Protein AF-A0A1F7JD86-F1 (afdb_monomer_lite)

Radius of gyration: 12.56 Å; chains: 1; bounding box: 31×16×33 Å

Structure (mmCIF, N/CA/C/O backbone):
data_AF-A0A1F7JD86-F1
#
_entry.id   AF-A0A1F7JD86-F1
#
loop_
_atom_site.group_PDB
_atom_site.id
_atom_site.type_symbol
_atom_site.label_atom_id
_atom_site.label_alt_id
_atom_site.label_comp_id
_atom_site.label_asym_id
_atom_site.label_entity_id
_atom_site.label_seq_id
_atom_site.pdbx_PDB_ins_code
_atom_site.Cartn_x
_atom_site.Cartn_y
_atom_site.Cartn_z
_atom_site.occupancy
_atom_site.B_iso_or_equiv
_atom_site.auth_seq_id
_atom_site.auth_comp_id
_atom_site.auth_asym_id
_atom_site.auth_atom_id
_atom_site.pdbx_PDB_model_num
ATOM 1 N N . MET A 1 1 ? 8.137 -5.651 6.857 1.00 70.81 1 MET A N 1
ATOM 2 C CA . MET A 1 1 ? 7.682 -4.442 7.586 1.00 70.81 1 MET A CA 1
ATOM 3 C C . MET A 1 1 ? 8.066 -4.552 9.055 1.00 70.81 1 MET A C 1
ATOM 5 O O . MET A 1 1 ? 7.922 -5.639 9.606 1.00 70.81 1 MET A O 1
ATOM 9 N N . LYS A 1 2 ? 8.567 -3.474 9.678 1.00 79.75 2 LYS A N 1
ATOM 10 C CA . LYS A 1 2 ? 9.008 -3.483 11.088 1.00 79.75 2 LYS A CA 1
ATOM 11 C C . LYS A 1 2 ? 7.810 -3.446 12.051 1.00 79.75 2 LYS A C 1
ATOM 13 O O . LYS A 1 2 ? 6.775 -2.868 11.729 1.00 79.75 2 LYS A O 1
ATOM 18 N N . LEU A 1 3 ? 7.965 -4.010 13.253 1.00 76.69 3 LEU A N 1
ATOM 19 C CA . LEU A 1 3 ? 6.902 -4.093 14.271 1.00 76.69 3 LEU A CA 1
ATOM 20 C C . LEU A 1 3 ? 6.329 -2.711 14.653 1.00 76.69 3 LEU A C 1
ATOM 22 O O . LEU A 1 3 ? 5.116 -2.541 14.721 1.00 76.69 3 LEU A O 1
ATOM 26 N N . LYS A 1 4 ? 7.199 -1.700 14.794 1.00 76.88 4 LYS A N 1
ATOM 27 C CA . LYS A 1 4 ? 6.808 -0.309 15.097 1.00 76.88 4 LYS A CA 1
ATOM 28 C C . LYS A 1 4 ? 5.886 0.304 14.032 1.00 76.88 4 LYS A C 1
ATOM 30 O O . LYS A 1 4 ? 4.975 1.052 14.363 1.00 76.88 4 LYS A O 1
ATOM 35 N N . GLN A 1 5 ? 6.081 -0.046 12.758 1.00 76.81 5 GLN A N 1
ATOM 36 C CA . GLN A 1 5 ? 5.238 0.450 11.662 1.00 76.81 5 GLN A CA 1
ATOM 37 C C . GLN A 1 5 ? 3.830 -0.160 11.718 1.00 76.81 5 GLN A C 1
ATOM 39 O O . GLN A 1 5 ? 2.856 0.551 11.508 1.00 76.81 5 GLN A O 1
ATOM 44 N N . LYS A 1 6 ? 3.707 -1.447 12.082 1.00 78.81 6 LYS A N 1
ATOM 45 C CA . LYS A 1 6 ? 2.401 -2.103 12.297 1.00 78.81 6 LYS A CA 1
ATOM 46 C C . LYS A 1 6 ? 1.590 -1.416 13.396 1.00 78.81 6 LYS A C 1
ATOM 48 O O . LYS A 1 6 ? 0.403 -1.181 13.212 1.00 78.81 6 LYS A O 1
ATOM 53 N N . GLN A 1 7 ? 2.235 -1.093 14.517 1.00 78.44 7 GLN A N 1
ATOM 54 C CA . GLN A 1 7 ? 1.588 -0.406 15.639 1.00 78.44 7 GLN A CA 1
ATOM 55 C C . GLN A 1 7 ? 1.143 1.009 15.259 1.00 78.44 7 GLN A C 1
ATOM 57 O O . GLN A 1 7 ? 0.020 1.388 15.563 1.00 78.44 7 GLN A O 1
ATOM 62 N N . SER A 1 8 ? 1.979 1.755 14.529 1.00 79.12 8 SER A N 1
ATOM 63 C CA . SER A 1 8 ? 1.615 3.091 14.044 1.00 79.12 8 SER A CA 1
ATOM 64 C C . SER A 1 8 ? 0.417 3.065 13.090 1.00 79.12 8 SER A C 1
ATOM 66 O O . SER A 1 8 ? -0.444 3.927 13.197 1.00 79.12 8 SER A O 1
ATOM 68 N N . ILE A 1 9 ? 0.320 2.068 12.204 1.00 78.50 9 ILE A N 1
ATOM 69 C CA . ILE A 1 9 ? -0.835 1.906 11.306 1.00 78.50 9 ILE A CA 1
ATOM 70 C C . ILE A 1 9 ? -2.107 1.585 12.103 1.00 78.50 9 ILE A C 1
ATOM 72 O O . ILE A 1 9 ? -3.150 2.149 11.818 1.00 78.50 9 ILE A O 1
ATOM 76 N N . ARG A 1 10 ? -2.025 0.737 13.133 1.00 76.44 10 ARG A N 1
ATOM 77 C CA . ARG A 1 10 ? -3.176 0.420 13.999 1.00 76.44 10 ARG A CA 1
ATOM 78 C C . ARG A 1 10 ? -3.662 1.594 14.847 1.00 76.44 10 ARG A C 1
ATOM 80 O O . ARG A 1 10 ? -4.826 1.622 15.211 1.00 76.44 10 ARG A O 1
ATOM 87 N N . ALA A 1 11 ? -2.776 2.528 15.179 1.00 77.19 11 ALA A N 1
ATOM 88 C CA . ALA A 1 11 ? -3.107 3.705 15.979 1.00 77.19 11 ALA A CA 1
ATOM 89 C C . ALA A 1 11 ? -3.696 4.865 15.154 1.00 77.19 11 ALA A C 1
ATOM 91 O O . ALA A 1 11 ? -4.089 5.874 15.732 1.00 77.19 11 ALA A O 1
ATOM 92 N N . LYS A 1 12 ? -3.712 4.756 13.819 1.00 77.88 12 LYS A N 1
ATOM 93 C CA . LYS A 1 12 ? -4.232 5.794 12.923 1.00 77.88 12 LYS A CA 1
ATOM 94 C C . LYS A 1 12 ? -5.745 5.705 12.789 1.00 77.88 12 LYS A C 1
ATOM 96 O O . LYS A 1 12 ? -6.318 4.619 12.770 1.00 77.88 12 LYS A O 1
ATOM 101 N N . ASN A 1 13 ? -6.370 6.863 12.611 1.00 78.69 13 ASN A N 1
ATOM 102 C CA . ASN A 1 13 ? -7.805 6.953 12.359 1.00 78.69 13 ASN A CA 1
ATOM 103 C C . ASN A 1 13 ? -8.142 6.468 10.941 1.00 78.69 13 ASN A C 1
ATOM 105 O O . ASN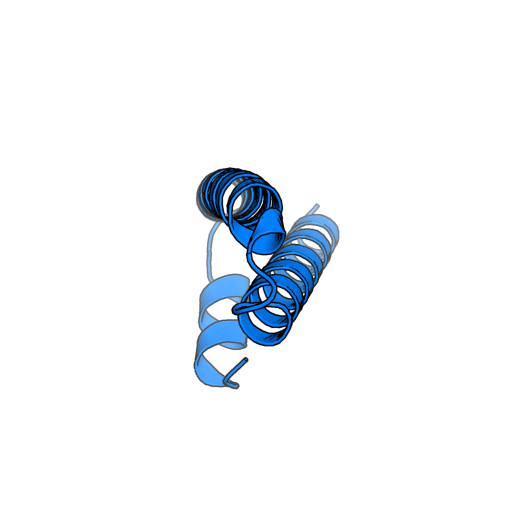 A 1 13 ? -7.314 6.568 10.033 1.00 78.69 13 ASN A O 1
ATOM 109 N N . ALA A 1 14 ? -9.380 6.008 10.725 1.00 75.69 14 ALA A N 1
ATOM 110 C CA . ALA A 1 14 ? -9.825 5.453 9.441 1.00 75.69 14 ALA A CA 1
ATOM 111 C C . ALA A 1 14 ? -9.519 6.372 8.237 1.00 75.69 14 ALA A C 1
ATOM 113 O O . ALA A 1 14 ? -8.984 5.906 7.234 1.00 75.69 14 ALA A O 1
ATOM 114 N N . GLY A 1 15 ? -9.744 7.688 8.367 1.00 79.00 15 GLY A N 1
ATOM 115 C CA . GLY A 1 15 ? -9.459 8.656 7.296 1.00 79.00 15 GLY A CA 1
ATOM 116 C C . GLY A 1 15 ? -7.967 8.837 6.972 1.00 79.00 15 GLY A C 1
ATOM 117 O O . GLY A 1 15 ? -7.590 8.991 5.807 1.00 79.00 15 GLY A O 1
ATOM 118 N N . GLU A 1 16 ? -7.086 8.759 7.974 1.00 83.81 16 GLU A N 1
ATOM 119 C CA . GLU A 1 16 ? -5.636 8.765 7.737 1.00 83.81 16 GLU A CA 1
ATOM 120 C C . GLU A 1 16 ? -5.186 7.463 7.072 1.00 83.81 16 GLU A C 1
ATOM 122 O O . GLU A 1 16 ? -4.306 7.467 6.208 1.00 83.81 16 GLU A O 1
ATOM 127 N N . LEU A 1 17 ? -5.804 6.346 7.464 1.00 85.44 17 LEU A N 1
ATOM 128 C CA . LEU A 1 17 ? -5.538 5.037 6.891 1.00 85.44 17 LEU A CA 1
ATOM 129 C C . LEU A 1 17 ? -5.917 4.991 5.406 1.00 85.44 17 LEU A C 1
ATOM 131 O O . LEU A 1 17 ? -5.135 4.501 4.595 1.00 85.44 17 LEU A O 1
ATOM 135 N N . ASP A 1 18 ? -7.074 5.546 5.040 1.00 86.06 18 ASP A N 1
ATOM 136 C CA . ASP A 1 18 ? -7.533 5.624 3.651 1.00 86.06 18 ASP A CA 1
ATOM 137 C C . ASP A 1 18 ? -6.618 6.495 2.784 1.00 86.06 18 ASP A C 1
ATOM 139 O O . ASP A 1 18 ? -6.274 6.108 1.662 1.00 86.06 18 ASP A O 1
ATOM 143 N N . THR A 1 19 ? -6.139 7.619 3.326 1.00 89.69 19 THR A N 1
ATOM 144 C CA . THR A 1 19 ? -5.149 8.468 2.645 1.00 89.69 19 THR A CA 1
ATOM 145 C C . THR A 1 19 ? -3.865 7.682 2.365 1.00 89.69 19 THR A C 1
ATOM 147 O O . THR A 1 19 ? -3.395 7.625 1.226 1.00 89.69 19 THR A O 1
ATOM 150 N N . MET A 1 20 ? -3.339 6.975 3.370 1.00 89.31 20 MET A N 1
ATOM 151 C CA . MET A 1 20 ? -2.142 6.144 3.212 1.00 89.31 20 MET A CA 1
ATOM 152 C C . MET A 1 20 ? -2.349 4.975 2.240 1.00 89.31 20 MET A C 1
ATOM 154 O O . MET A 1 20 ? -1.451 4.651 1.460 1.00 89.31 20 MET A O 1
ATOM 158 N N . ILE A 1 21 ? -3.525 4.343 2.251 1.00 90.94 21 ILE A N 1
ATOM 159 C CA . ILE A 1 21 ? -3.891 3.284 1.302 1.00 90.94 21 ILE A CA 1
ATOM 160 C C . ILE A 1 21 ? -3.830 3.819 -0.132 1.00 90.94 21 ILE A C 1
ATOM 162 O O . ILE A 1 21 ? -3.275 3.155 -1.013 1.00 90.94 21 ILE A O 1
ATOM 166 N N . GLN A 1 22 ? -4.352 5.022 -0.372 1.00 92.06 22 GLN A N 1
ATOM 167 C CA . GLN A 1 22 ? -4.359 5.636 -1.697 1.00 92.06 22 GLN A CA 1
ATOM 168 C C . GLN A 1 22 ? -2.948 6.001 -2.181 1.00 92.06 22 GLN A C 1
ATOM 170 O O . GLN A 1 22 ? -2.582 5.723 -3.330 1.00 92.06 22 GLN A O 1
ATOM 175 N N . GLU A 1 23 ? -2.110 6.539 -1.296 1.00 91.69 23 GLU A N 1
ATOM 176 C CA . GLU A 1 23 ? -0.694 6.787 -1.581 1.00 91.69 23 GLU A CA 1
ATOM 177 C C . GLU A 1 23 ? 0.051 5.488 -1.920 1.00 91.69 23 GLU A C 1
ATOM 179 O O . GLU A 1 23 ? 0.786 5.423 -2.912 1.00 91.69 23 GLU A O 1
ATOM 184 N N . LYS A 1 24 ? -0.179 4.413 -1.152 1.00 91.06 24 LYS A N 1
ATOM 185 C CA . LYS A 1 24 ? 0.442 3.100 -1.393 1.00 91.06 24 LYS A CA 1
ATOM 186 C C . LYS A 1 24 ? -0.015 2.477 -2.708 1.00 91.06 24 LY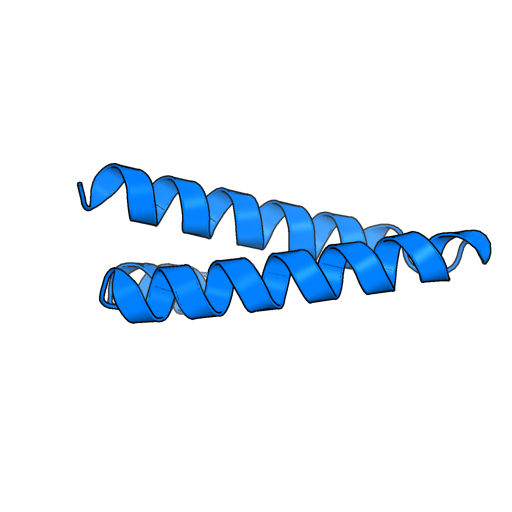S A C 1
ATOM 188 O O . LYS A 1 24 ? 0.822 1.935 -3.429 1.00 91.06 24 LYS A O 1
ATOM 193 N N . ARG A 1 25 ? -1.296 2.593 -3.070 1.0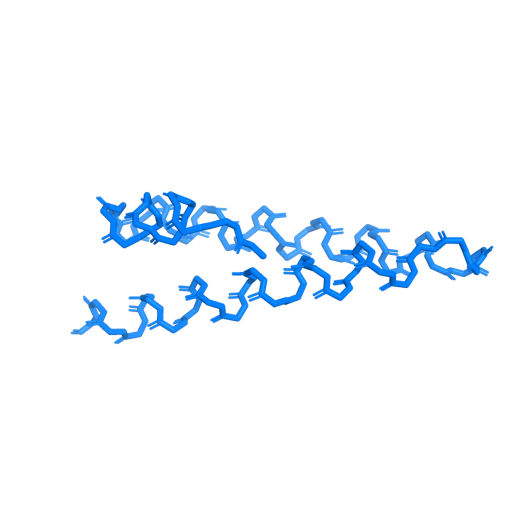0 92.62 25 ARG A N 1
ATOM 194 C CA . ARG A 1 25 ? -1.810 2.164 -4.385 1.00 92.62 25 ARG A CA 1
ATOM 195 C C . ARG A 1 25 ? -1.102 2.892 -5.526 1.00 92.62 25 ARG A C 1
ATOM 197 O O . ARG A 1 25 ? -0.653 2.253 -6.475 1.00 92.62 25 ARG A O 1
ATOM 204 N N . THR A 1 26 ? -0.922 4.203 -5.391 1.00 92.31 26 THR A N 1
ATOM 205 C CA . THR A 1 26 ? -0.212 5.024 -6.381 1.00 92.31 26 THR A CA 1
ATOM 206 C C . THR A 1 26 ? 1.260 4.618 -6.498 1.00 92.31 26 THR A C 1
ATOM 208 O O . THR A 1 26 ? 1.785 4.482 -7.604 1.00 92.31 26 THR A O 1
ATOM 211 N N . ALA A 1 27 ? 1.930 4.363 -5.371 1.00 88.69 27 ALA A N 1
ATOM 212 C CA . ALA A 1 27 ? 3.312 3.891 -5.351 1.00 88.69 27 ALA A CA 1
ATOM 213 C C . ALA A 1 27 ? 3.467 2.510 -6.010 1.00 88.69 27 ALA A C 1
ATOM 215 O O . ALA A 1 27 ? 4.406 2.304 -6.775 1.00 88.69 27 ALA A O 1
ATOM 216 N N . ILE A 1 28 ? 2.530 1.586 -5.770 1.00 89.75 28 ILE A N 1
ATOM 217 C CA . ILE A 1 28 ? 2.490 0.268 -6.421 1.00 89.75 28 ILE A CA 1
ATOM 218 C C . ILE A 1 28 ? 2.295 0.419 -7.928 1.00 89.75 28 ILE A C 1
ATOM 220 O O . ILE A 1 28 ? 3.003 -0.240 -8.686 1.00 89.75 28 ILE A O 1
ATOM 224 N N . ALA A 1 29 ? 1.390 1.292 -8.377 1.00 88.50 29 ALA A N 1
ATOM 225 C CA . ALA A 1 29 ? 1.161 1.533 -9.800 1.00 88.50 29 ALA A CA 1
ATOM 226 C C . ALA A 1 29 ? 2.431 2.064 -10.485 1.00 88.50 29 ALA A C 1
ATOM 228 O O . ALA A 1 29 ? 2.885 1.489 -11.474 1.00 88.50 29 ALA A O 1
ATOM 229 N N . LYS A 1 30 ? 3.076 3.081 -9.897 1.00 86.44 30 LYS A N 1
ATOM 230 C CA . LYS A 1 30 ? 4.362 3.616 -10.378 1.00 86.44 30 LYS A CA 1
ATOM 231 C C . LYS A 1 30 ? 5.458 2.547 -10.399 1.00 86.44 30 LYS A C 1
ATOM 233 O O . LYS A 1 30 ? 6.135 2.380 -11.407 1.00 86.44 30 LYS A O 1
ATOM 238 N N . ALA A 1 31 ? 5.607 1.783 -9.317 1.00 83.69 31 ALA A N 1
ATOM 239 C CA . ALA A 1 31 ? 6.604 0.718 -9.225 1.00 83.69 31 ALA A CA 1
ATOM 240 C C . ALA A 1 31 ? 6.339 -0.426 -10.218 1.00 83.69 31 ALA A C 1
ATOM 242 O O . ALA A 1 31 ? 7.283 -1.033 -10.712 1.00 83.69 31 ALA A O 1
ATOM 243 N N . THR A 1 32 ? 5.072 -0.709 -10.531 1.00 83.69 32 THR A N 1
ATOM 244 C CA . THR A 1 32 ? 4.671 -1.714 -11.527 1.00 83.69 32 THR A CA 1
ATOM 245 C C . THR A 1 32 ? 5.032 -1.264 -12.939 1.00 83.69 32 THR A C 1
ATOM 247 O O . THR A 1 32 ? 5.571 -2.069 -13.692 1.00 83.69 32 THR A O 1
ATOM 250 N N . LEU A 1 33 ? 4.823 0.015 -13.272 1.00 80.00 33 LEU A N 1
ATOM 251 C CA . LEU A 1 33 ? 5.241 0.591 -14.556 1.00 80.00 33 LEU A CA 1
ATOM 252 C C . LEU A 1 33 ? 6.767 0.530 -14.732 1.00 80.00 33 LEU A C 1
ATOM 254 O O . LEU A 1 33 ? 7.253 0.117 -15.779 1.00 80.00 33 LEU A O 1
ATOM 258 N N . VAL A 1 34 ? 7.527 0.850 -13.680 1.00 69.81 34 VAL A N 1
ATOM 259 C CA . VAL A 1 34 ? 9.005 0.792 -13.686 1.00 69.81 34 VAL A CA 1
ATOM 260 C C . VAL A 1 34 ? 9.535 -0.654 -13.685 1.00 69.81 34 VAL A C 1
ATOM 262 O O . VAL A 1 34 ? 10.652 -0.921 -14.123 1.00 69.81 34 VAL A O 1
ATOM 265 N N . ARG A 1 35 ? 8.735 -1.637 -13.243 1.00 62.81 35 ARG A N 1
ATOM 266 C CA . ARG A 1 35 ? 9.121 -3.061 -13.205 1.00 62.81 35 ARG A CA 1
ATOM 267 C C . ARG A 1 35 ? 9.421 -3.648 -14.591 1.00 62.81 35 ARG A C 1
ATOM 269 O O . ARG A 1 35 ? 10.052 -4.703 -14.648 1.00 62.81 35 ARG A O 1
ATOM 276 N N . ALA A 1 36 ? 9.032 -2.968 -15.671 1.00 59.44 36 ALA A N 1
ATOM 277 C CA . ALA A 1 36 ? 9.417 -3.311 -17.040 1.00 59.44 36 ALA A CA 1
ATOM 278 C C . ALA A 1 36 ? 10.948 -3.431 -17.228 1.00 59.44 36 ALA A C 1
ATOM 280 O O . ALA A 1 36 ? 11.395 -4.142 -18.120 1.00 59.44 36 ALA A O 1
ATOM 281 N N . GLU A 1 37 ? 11.755 -2.834 -16.341 1.00 61.75 37 GLU A N 1
ATOM 282 C CA . GLU A 1 37 ? 13.225 -2.859 -16.397 1.00 61.75 37 GLU A CA 1
ATOM 283 C C . GLU A 1 37 ? 13.886 -3.943 -15.513 1.00 61.75 37 GLU A C 1
ATOM 285 O O . GLU A 1 37 ? 15.104 -3.964 -15.340 1.00 61.75 37 GLU A O 1
ATOM 290 N N . GLY A 1 38 ? 13.107 -4.838 -14.888 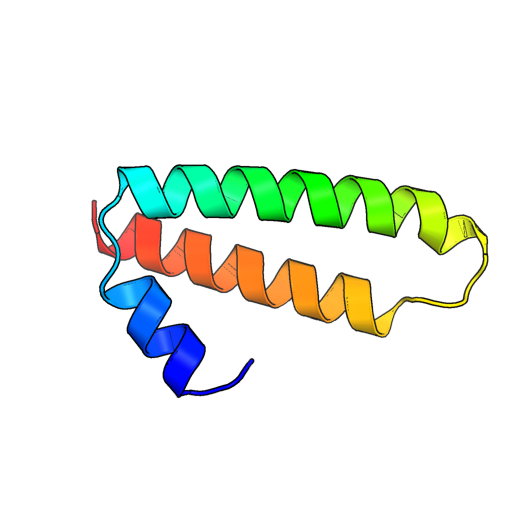1.00 63.12 38 GLY A N 1
ATOM 291 C CA . GLY A 1 38 ? 13.627 -6.006 -14.156 1.00 63.12 38 GLY A CA 1
ATOM 292 C C . GLY A 1 38 ? 14.290 -5.735 -12.793 1.00 63.12 38 GLY A C 1
ATOM 293 O O . GLY A 1 38 ? 14.600 -6.681 -12.071 1.00 63.12 38 GLY A O 1
ATOM 294 N N . LYS A 1 39 ? 14.463 -4.474 -12.375 1.00 60.34 39 LYS A N 1
ATOM 295 C CA . LYS A 1 39 ? 15.281 -4.123 -11.194 1.00 60.34 39 LYS A CA 1
ATOM 296 C C . LYS A 1 39 ? 14.560 -3.999 -9.842 1.00 60.34 39 LYS A C 1
ATOM 298 O O . LYS A 1 39 ? 15.234 -3.739 -8.853 1.00 60.34 39 LYS A O 1
ATOM 303 N N . ASN A 1 40 ? 13.237 -4.191 -9.727 1.00 65.44 40 ASN A N 1
ATOM 304 C CA . ASN A 1 40 ? 12.545 -3.809 -8.475 1.00 65.44 40 ASN A CA 1
ATOM 305 C C . ASN A 1 40 ? 11.390 -4.704 -7.977 1.00 65.44 40 ASN A C 1
ATOM 307 O O . ASN A 1 40 ? 10.417 -4.239 -7.379 1.00 65.44 40 ASN A O 1
ATOM 311 N N . THR A 1 41 ? 11.500 -6.019 -8.167 1.00 74.69 41 THR A N 1
ATOM 312 C CA . THR A 1 41 ? 10.499 -7.001 -7.699 1.00 74.69 41 THR A CA 1
ATOM 313 C C . THR A 1 41 ? 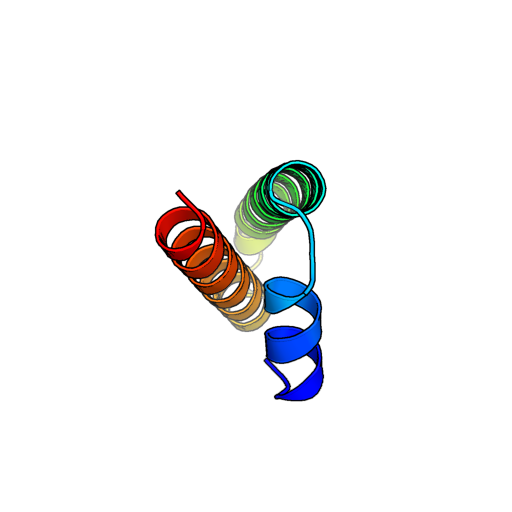10.307 -7.020 -6.176 1.00 74.69 41 THR A C 1
ATOM 315 O O . THR A 1 41 ? 9.177 -7.157 -5.703 1.00 74.69 41 THR A O 1
ATOM 318 N N . ASN A 1 42 ? 11.380 -6.838 -5.399 1.00 82.62 42 ASN A N 1
ATOM 319 C CA . ASN A 1 42 ? 11.326 -6.866 -3.932 1.00 82.62 42 ASN A CA 1
ATOM 320 C C . ASN A 1 42 ? 10.627 -5.637 -3.335 1.00 82.62 42 ASN A C 1
ATOM 322 O O . ASN A 1 42 ? 9.866 -5.773 -2.376 1.00 82.62 42 ASN A O 1
ATOM 326 N N . VAL A 1 43 ? 10.830 -4.452 -3.920 1.00 82.12 43 VAL A N 1
ATOM 327 C CA . VAL A 1 43 ? 10.161 -3.218 -3.479 1.00 82.12 43 VAL A CA 1
ATOM 328 C C . VAL A 1 43 ? 8.665 -3.290 -3.764 1.00 82.12 43 VAL A C 1
ATOM 330 O O . VAL A 1 43 ? 7.863 -2.980 -2.885 1.00 82.12 43 VAL A O 1
ATOM 333 N N . LEU A 1 44 ? 8.273 -3.788 -4.941 1.00 85.12 44 LEU A N 1
ATOM 334 C CA . LEU A 1 44 ? 6.861 -3.98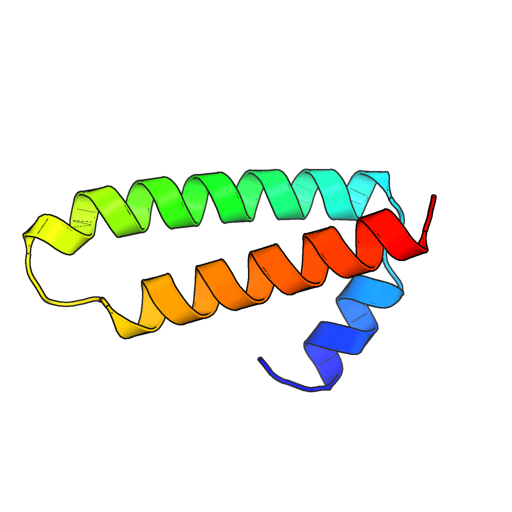2 -5.264 1.00 85.12 44 LEU A CA 1
ATOM 335 C C . LEU A 1 44 ? 6.184 -4.954 -4.286 1.00 85.12 44 LEU A C 1
ATOM 337 O O . LEU A 1 44 ? 5.113 -4.652 -3.761 1.00 85.12 44 LEU A O 1
ATOM 341 N N . ARG A 1 45 ? 6.836 -6.085 -3.984 1.00 87.31 45 ARG A N 1
ATOM 342 C CA . ARG A 1 45 ? 6.333 -7.066 -3.011 1.00 87.31 45 ARG A CA 1
ATOM 343 C C . ARG A 1 45 ? 6.178 -6.451 -1.616 1.00 87.31 45 ARG A C 1
ATOM 345 O O . ARG A 1 45 ? 5.181 -6.705 -0.944 1.00 87.31 45 ARG A O 1
ATOM 352 N N . ALA A 1 46 ? 7.137 -5.632 -1.181 1.00 87.88 46 ALA A N 1
ATOM 353 C CA . ALA A 1 46 ? 7.066 -4.949 0.108 1.00 87.88 46 ALA A CA 1
ATOM 354 C C . ALA A 1 46 ? 5.890 -3.960 0.173 1.00 87.88 46 ALA A C 1
ATOM 356 O O . ALA A 1 46 ? 5.145 -3.970 1.153 1.00 87.88 46 ALA A O 1
ATOM 357 N N . LEU A 1 47 ? 5.685 -3.165 -0.883 1.00 88.38 47 LEU A N 1
ATOM 358 C CA . LEU A 1 47 ? 4.569 -2.220 -0.980 1.00 88.38 47 LEU A CA 1
ATOM 359 C C . LEU A 1 47 ? 3.210 -2.934 -0.978 1.00 88.38 47 LEU A C 1
ATOM 361 O O . LEU A 1 47 ? 2.298 -2.510 -0.271 1.00 88.38 47 LEU A O 1
ATOM 365 N N . GLN A 1 48 ? 3.081 -4.040 -1.717 1.00 89.88 48 GLN A N 1
ATOM 366 C CA . GLN A 1 48 ? 1.863 -4.856 -1.745 1.00 89.88 48 GLN A CA 1
ATOM 367 C C . GLN A 1 48 ? 1.534 -5.449 -0.370 1.00 89.88 48 GLN A C 1
ATOM 369 O O . GLN A 1 48 ? 0.386 -5.398 0.066 1.00 89.88 48 GLN A O 1
ATOM 374 N N . HIS A 1 49 ? 2.538 -5.967 0.342 1.00 91.50 49 HIS A N 1
ATOM 375 C CA . HIS A 1 49 ? 2.345 -6.516 1.684 1.00 91.50 49 HIS A CA 1
ATOM 376 C C . HIS A 1 49 ? 1.938 -5.436 2.702 1.00 91.50 49 HIS A C 1
ATOM 378 O O . HIS A 1 49 ? 1.163 -5.694 3.622 1.00 91.50 49 HIS A O 1
ATOM 384 N N . GLU A 1 50 ? 2.473 -4.224 2.575 1.00 89.81 50 GLU A N 1
ATOM 385 C CA . GLU A 1 50 ? 2.109 -3.099 3.438 1.00 89.81 50 GLU A CA 1
ATOM 386 C C . GLU A 1 50 ? 0.679 -2.609 3.164 1.00 89.81 50 GLU A C 1
ATOM 388 O O . GLU A 1 50 ? -0.079 -2.403 4.111 1.00 89.81 50 GLU A O 1
ATOM 393 N N . LEU A 1 51 ? 0.275 -2.531 1.890 1.00 92.00 51 LEU A N 1
ATOM 394 C CA . LEU A 1 51 ? -1.104 -2.227 1.497 1.00 92.00 51 LEU A CA 1
ATOM 395 C C . LEU A 1 51 ? -2.095 -3.269 2.035 1.00 92.00 51 LEU A C 1
ATOM 397 O O . LEU A 1 51 ? -3.133 -2.898 2.576 1.00 92.00 51 LEU A O 1
ATOM 401 N N . ALA A 1 52 ? -1.772 -4.561 1.918 1.00 91.19 52 ALA A N 1
ATOM 402 C CA . ALA A 1 52 ? -2.617 -5.633 2.437 1.00 91.19 52 ALA A CA 1
ATOM 403 C C . ALA A 1 52 ? -2.850 -5.482 3.948 1.00 91.19 52 ALA A C 1
ATOM 405 O O . ALA A 1 52 ? -3.986 -5.550 4.404 1.00 91.19 52 ALA A O 1
ATOM 406 N N . PHE A 1 53 ? -1.795 -5.182 4.711 1.00 90.44 53 PHE A N 1
ATOM 407 C CA . PHE A 1 53 ? -1.917 -4.948 6.148 1.00 90.44 53 PHE A CA 1
ATOM 408 C C . PHE A 1 53 ? -2.792 -3.730 6.478 1.00 90.44 53 PHE A C 1
ATOM 410 O O . PHE A 1 53 ? -3.618 -3.812 7.381 1.00 90.44 53 PHE A O 1
ATOM 417 N N . MET A 1 54 ? -2.642 -2.616 5.752 1.00 89.06 54 MET A N 1
ATOM 418 C CA . MET A 1 54 ? -3.494 -1.435 5.950 1.00 89.06 54 MET A CA 1
ATOM 419 C C . MET A 1 54 ? -4.967 -1.742 5.659 1.00 89.06 54 MET A C 1
ATOM 421 O O . MET A 1 54 ? -5.831 -1.326 6.419 1.00 89.06 54 MET A O 1
ATOM 425 N N . LEU A 1 55 ? -5.264 -2.510 4.607 1.00 89.75 55 LEU A N 1
ATOM 426 C CA . LEU A 1 55 ? -6.635 -2.923 4.290 1.00 89.75 55 LEU A CA 1
ATOM 427 C C . LEU A 1 55 ? -7.233 -3.828 5.374 1.00 89.75 55 LEU A C 1
ATOM 429 O O . LEU A 1 55 ? -8.400 -3.655 5.715 1.00 89.75 55 LEU A O 1
ATOM 433 N N . THR A 1 56 ? -6.441 -4.745 5.941 1.00 90.12 56 THR A N 1
ATOM 434 C CA . THR A 1 56 ? -6.866 -5.575 7.080 1.00 90.12 56 THR A CA 1
ATOM 435 C C . THR A 1 56 ? -7.187 -4.717 8.298 1.00 90.12 56 THR A C 1
ATOM 437 O O . THR A 1 56 ? -8.278 -4.831 8.839 1.00 90.12 56 THR A O 1
ATOM 440 N N . VAL A 1 57 ? -6.284 -3.809 8.686 1.00 86.94 57 VAL A N 1
ATOM 441 C CA . VAL A 1 57 ? -6.503 -2.908 9.830 1.00 86.94 57 VAL A CA 1
ATOM 442 C C . VAL A 1 57 ? -7.730 -2.021 9.612 1.00 86.94 57 VAL A C 1
ATOM 444 O O . VAL A 1 57 ? -8.490 -1.799 10.546 1.00 86.94 57 VAL A O 1
ATOM 447 N N . ARG A 1 58 ? -7.964 -1.551 8.380 1.00 84.94 58 ARG A N 1
ATOM 448 C CA . ARG A 1 58 ? -9.175 -0.792 8.053 1.00 84.94 58 ARG A CA 1
ATOM 449 C C . ARG A 1 58 ? -10.441 -1.617 8.256 1.00 84.94 58 ARG A C 1
ATOM 451 O O . ARG A 1 58 ? -11.399 -1.099 8.804 1.00 84.94 58 ARG A O 1
ATOM 458 N N . GLY A 1 59 ? -10.447 -2.864 7.783 1.00 84.44 59 GLY A N 1
ATOM 459 C CA . GLY A 1 59 ? -11.592 -3.764 7.924 1.00 84.44 59 GLY A CA 1
ATOM 460 C C . GLY A 1 59 ? -11.867 -4.157 9.376 1.00 84.44 59 GLY A C 1
ATOM 461 O O . GLY A 1 59 ? -13.021 -4.306 9.742 1.00 84.44 59 GLY A O 1
ATOM 462 N N . GLU A 1 60 ? -10.828 -4.270 10.208 1.00 81.81 60 GLU A N 1
ATOM 463 C CA . GLU A 1 60 ? -10.955 -4.493 11.659 1.00 81.81 60 GLU A CA 1
ATOM 464 C C . GLU A 1 60 ? -11.504 -3.266 12.416 1.00 81.81 60 GLU A C 1
ATOM 466 O O . GLU A 1 60 ? -11.953 -3.409 13.549 1.00 81.81 60 GLU A O 1
ATOM 471 N N . ALA A 1 61 ? -11.440 -2.069 11.822 1.00 70.62 61 ALA A N 1
ATOM 472 C CA . ALA A 1 61 ? -11.897 -0.814 12.423 1.00 70.62 61 ALA A CA 1
ATOM 473 C C . ALA A 1 61 ? -13.330 -0.400 12.016 1.00 70.62 61 ALA A C 1
ATOM 475 O O . ALA A 1 61 ? -13.793 0.644 12.479 1.00 70.62 61 ALA A O 1
ATOM 476 N N . GLN A 1 62 ? -13.995 -1.165 11.136 1.00 63.06 62 GLN A N 1
ATOM 477 C CA . GLN A 1 62 ? -15.409 -0.994 10.757 1.00 63.06 62 GLN A CA 1
ATOM 478 C C . GLN A 1 62 ? -16.328 -1.759 11.710 1.00 63.06 62 GLN A C 1
ATOM 480 O O . GLN A 1 62 ? -17.432 -1.234 11.970 1.00 63.06 62 GLN A O 1
#

Secondary structure (DSSP, 8-state):
--HHHHHHHHTS-HHHHHHHHHHHHHHHHHHHHHGGGSS-HHHHHHHHHHHHHHHHHHHHT-

Foldseek 3Di:
DDPVVLVVLLPDDLVVLVVVLVVLVVVLVVLVVVCVVVDDPPVNVVSVVVSVSSVVSNVVVD

Organism: NCBI:txid1802070

Sequence (62 aa):
MKLKQKQSIRAKNAGELDTMIQEKRTAIAKATLVRAEGKNTNVLRALQHELAFMLTVRGEAQ

pLDDT: mean 81.66, std 9.11, range [59.44, 92.62]